Protein AF-A0A496V2R0-F1 (afdb_monomer)

Nearest PDB structures (foldseek):
  3hrg-assembly1_A  TM=4.652E-01  e=6.495E-01  Bacteroides thetaiotaomicron VPI-5482
  8bhy-assembly1_D  TM=4.838E-01  e=8.286E-01  Homo sapiens
  3iez-assembly1_A  TM=6.904E-01  e=4.557E+00  Homo sapiens
  3isu-assembly1_A  TM=4.517E-01  e=1.943E+00  Homo sapiens
  9c5c-assembly1_M  TM=3.962E-01  e=4.557E+00  Homo sapiens

Mean predicted aligned error: 12.24 Å

Sequence (86 aa):
MLNKFSVGIAETDVLLVLRRNGKPQIVLNASHMTVKALAIQLNEIIKEFEQQTNSTILTFDKIRQSIGKTDDSYRLPTCQLTCLRF

pLDDT: mean 77.95, std 20.32, range [34.44, 96.94]

Secondary structure (DSSP, 8-state):
---EEEEEE-SSEEEEEEEETTEEEEEEEEEHHHHHHHHHHHHHHHHHHHHHHT-----HHHHHHHHTTS-SS-------------

Foldseek 3Di:
DDWDWDWDDDPFWIWIFTDDPNHTDDIDIGGPVVVVVVVVVVVVVQVVVCVVVVHDDDDPVNVVVVVVVPDPPDPDPPPDDDDDDD

Solvent-accessible surface area (backbone atoms only — not comparable to full-atom values): 5408 Å² total; per-residue (Å²): 118,63,71,45,74,49,78,47,80,57,99,73,35,31,40,39,37,38,23,54,61,76,38,82,76,46,76,46,79,38,42,58,67,56,51,51,54,52,54,52,53,53,51,51,54,51,52,51,51,27,64,77,64,76,43,84,84,78,51,73,68,56,50,53,55,53,54,73,72,67,66,96,83,67,86,71,81,76,79,70,88,72,88,72,91,129

Structure (mmCIF, N/CA/C/O backbone):
data_AF-A0A496V2R0-F1
#
_entry.id   AF-A0A496V2R0-F1
#
loop_
_atom_site.group_PDB
_atom_site.id
_atom_site.type_symbol
_atom_site.label_atom_id
_atom_site.label_alt_id
_atom_site.label_comp_id
_atom_site.label_asym_id
_atom_site.label_entity_id
_atom_site.label_seq_id
_atom_site.pdbx_PDB_ins_code
_atom_site.Cartn_x
_atom_site.Cartn_y
_atom_site.Cartn_z
_atom_site.occupancy
_atom_site.B_iso_or_equiv
_atom_site.auth_seq_id
_atom_site.auth_comp_id
_atom_site.auth_asym_id
_atom_site.auth_atom_id
_atom_site.pdbx_PDB_model_num
ATOM 1 N N . MET A 1 1 ? 10.715 -12.089 11.981 1.00 59.97 1 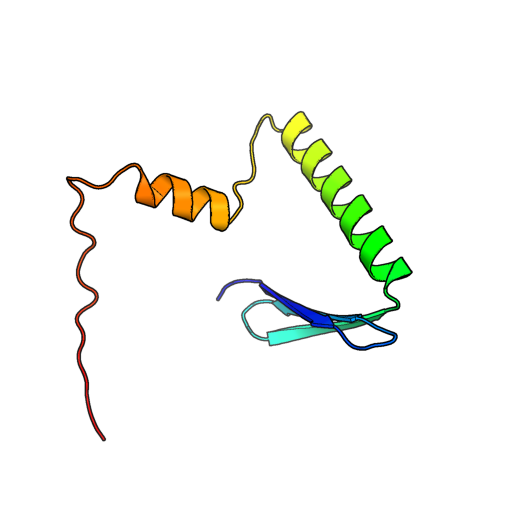MET A N 1
ATOM 2 C CA . MET A 1 1 ? 11.093 -11.225 10.835 1.00 59.97 1 MET A CA 1
ATOM 3 C C . MET A 1 1 ? 9.908 -10.332 10.503 1.00 59.97 1 MET A C 1
ATOM 5 O O . MET A 1 1 ? 8.791 -10.822 10.555 1.00 59.97 1 MET A O 1
ATOM 9 N N . LEU A 1 2 ? 10.128 -9.04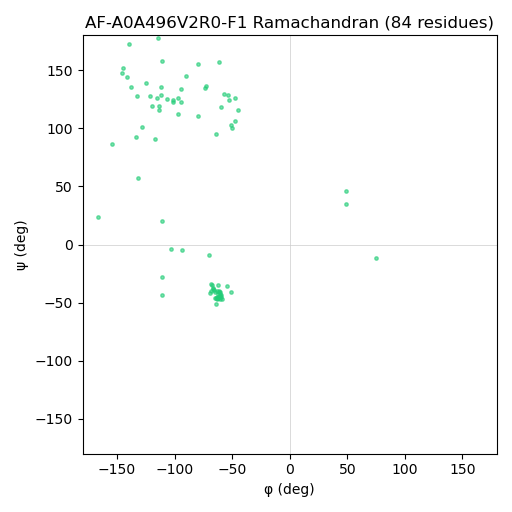6 10.223 1.00 74.44 2 LEU A N 1
ATOM 10 C CA . LEU A 1 2 ? 9.059 -8.065 9.980 1.00 74.44 2 LEU A CA 1
ATOM 11 C C . LEU A 1 2 ? 8.692 -8.005 8.489 1.00 74.44 2 LEU A C 1
ATOM 13 O O . LEU A 1 2 ? 9.567 -8.131 7.627 1.00 74.44 2 LEU A O 1
ATOM 17 N N . ASN A 1 3 ? 7.411 -7.786 8.187 1.00 84.31 3 ASN A N 1
ATOM 18 C CA . ASN A 1 3 ? 6.978 -7.392 6.847 1.00 84.31 3 ASN A CA 1
ATOM 19 C C . ASN A 1 3 ? 7.394 -5.939 6.606 1.00 84.31 3 ASN A C 1
ATOM 21 O O . ASN A 1 3 ? 7.266 -5.101 7.498 1.00 84.31 3 ASN A O 1
ATOM 25 N N . LYS A 1 4 ? 7.921 -5.643 5.419 1.00 85.62 4 LYS A N 1
ATOM 26 C CA . LYS A 1 4 ? 8.437 -4.311 5.090 1.00 85.62 4 LYS A CA 1
ATOM 27 C C . LYS A 1 4 ? 8.177 -3.990 3.628 1.00 85.62 4 LYS A C 1
ATOM 29 O O . LYS A 1 4 ? 8.245 -4.874 2.779 1.00 85.62 4 L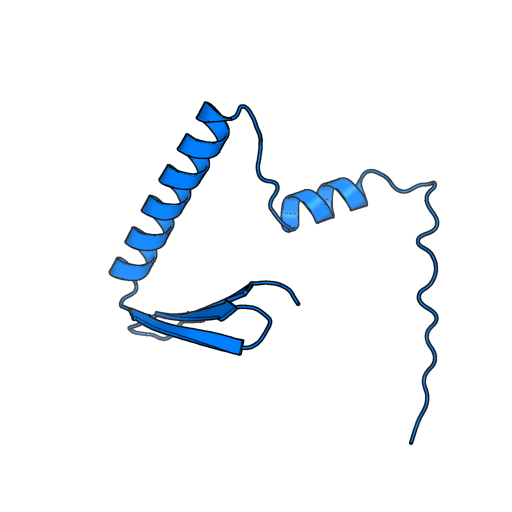YS A O 1
ATOM 34 N N . PHE A 1 5 ? 7.955 -2.717 3.337 1.00 88.75 5 PHE A N 1
ATOM 35 C CA . PHE A 1 5 ? 8.026 -2.190 1.983 1.00 88.75 5 PHE A CA 1
ATOM 36 C C . PHE A 1 5 ? 9.241 -1.266 1.829 1.00 88.75 5 PHE A C 1
ATOM 38 O O . PHE A 1 5 ? 9.817 -0.776 2.805 1.00 88.75 5 PHE A O 1
ATOM 45 N N . SER A 1 6 ? 9.703 -1.073 0.603 1.00 87.62 6 SER A N 1
ATOM 46 C CA . SER A 1 6 ? 10.772 -0.131 0.261 1.00 87.62 6 SER A CA 1
ATOM 47 C C . SER A 1 6 ? 10.426 0.536 -1.059 1.00 87.62 6 SER A C 1
ATOM 49 O O . SER A 1 6 ? 9.834 -0.108 -1.922 1.00 87.62 6 SER A O 1
ATOM 51 N N . VAL A 1 7 ? 10.765 1.814 -1.189 1.00 88.38 7 VAL A N 1
ATOM 52 C CA . VAL A 1 7 ? 10.445 2.634 -2.359 1.00 88.38 7 VAL A CA 1
ATOM 53 C C . VAL A 1 7 ? 11.752 3.148 -2.951 1.00 88.38 7 VAL A C 1
ATOM 55 O O . VAL A 1 7 ? 12.570 3.703 -2.219 1.00 88.38 7 VAL A O 1
ATOM 58 N N . GLY A 1 8 ? 11.951 2.945 -4.249 1.00 88.38 8 GLY A N 1
ATOM 59 C CA . GLY A 1 8 ? 12.963 3.620 -5.058 1.00 88.38 8 GLY A CA 1
ATOM 60 C C . GLY A 1 8 ? 12.268 4.548 -6.048 1.00 88.38 8 GLY A C 1
ATOM 61 O O . GLY A 1 8 ? 11.272 4.153 -6.641 1.00 88.38 8 GLY A O 1
ATOM 62 N N . ILE A 1 9 ? 12.757 5.774 -6.200 1.00 87.38 9 ILE A N 1
ATOM 63 C CA . ILE A 1 9 ? 12.185 6.776 -7.107 1.00 87.38 9 ILE A CA 1
ATOM 64 C C . ILE A 1 9 ? 13.193 6.997 -8.235 1.00 87.38 9 ILE A C 1
ATOM 66 O O . ILE A 1 9 ? 14.368 7.235 -7.953 1.00 87.38 9 ILE A O 1
ATOM 70 N N . ALA A 1 10 ? 12.740 6.909 -9.480 1.00 85.62 10 ALA A N 1
ATOM 71 C CA . ALA A 1 10 ? 13.491 7.299 -10.667 1.00 85.62 10 ALA A CA 1
ATOM 72 C C . ALA A 1 10 ? 12.803 8.497 -11.343 1.00 85.62 10 ALA A C 1
ATOM 74 O O . ALA A 1 10 ? 11.764 8.964 -10.888 1.00 85.62 10 ALA A O 1
ATOM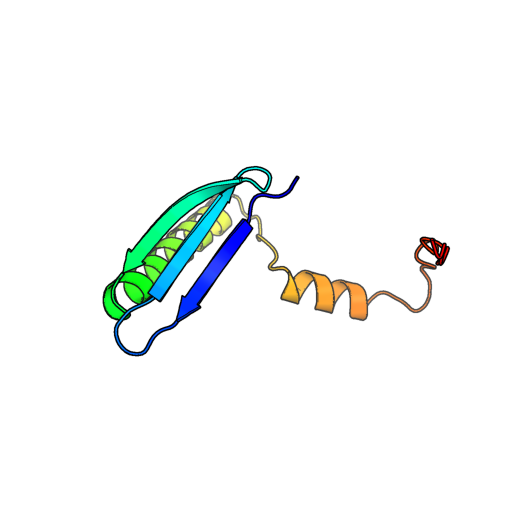 75 N N . GLU A 1 11 ? 13.378 9.027 -12.425 1.00 85.06 11 GLU A N 1
ATOM 76 C CA . GLU A 1 11 ? 12.836 10.222 -13.095 1.00 85.06 11 GLU A CA 1
ATOM 77 C C . GLU A 1 11 ? 11.425 10.015 -13.659 1.00 85.06 11 GLU A C 1
ATOM 79 O O . GLU A 1 11 ? 10.598 10.925 -13.642 1.00 85.06 11 GLU A O 1
ATOM 84 N N . THR A 1 12 ? 11.122 8.812 -14.142 1.00 82.50 12 THR A N 1
ATOM 85 C CA . THR A 1 12 ? 9.862 8.511 -14.835 1.00 82.50 12 THR A CA 1
ATOM 86 C C . THR A 1 12 ? 8.950 7.592 -14.032 1.00 82.50 12 THR A C 1
ATOM 88 O O . THR A 1 12 ? 7.721 7.683 -14.145 1.00 82.50 12 THR A O 1
ATOM 91 N N . ASP A 1 13 ? 9.524 6.754 -13.174 1.00 91.00 13 ASP A N 1
ATOM 92 C CA . ASP A 1 13 ? 8.820 5.697 -12.470 1.00 91.00 13 ASP A CA 1
ATOM 93 C C . ASP A 1 13 ? 9.257 5.542 -11.005 1.00 91.00 13 ASP A C 1
ATOM 95 O O . ASP A 1 13 ? 10.156 6.211 -10.493 1.00 91.00 13 ASP A O 1
ATOM 99 N N . VAL A 1 14 ? 8.522 4.695 -10.295 1.00 92.75 14 VAL A N 1
ATOM 100 C CA . VAL A 1 14 ? 8.730 4.384 -8.890 1.00 92.75 14 VAL A CA 1
ATOM 101 C C . VAL A 1 14 ? 8.691 2.872 -8.723 1.00 92.75 14 VAL A C 1
ATOM 103 O O . VAL A 1 14 ? 7.727 2.199 -9.096 1.00 92.75 14 VAL A O 1
ATOM 106 N N . LEU A 1 15 ? 9.734 2.349 -8.091 1.00 92.56 15 LEU A N 1
ATOM 107 C CA . LEU A 1 15 ? 9.889 0.946 -7.759 1.00 92.56 15 LEU A CA 1
ATOM 108 C C . LEU A 1 15 ? 9.452 0.692 -6.313 1.00 92.56 15 LEU A C 1
ATOM 110 O O . LEU A 1 15 ? 10.118 1.110 -5.365 1.00 92.56 15 LEU A O 1
ATOM 114 N N . LEU A 1 16 ? 8.361 -0.044 -6.127 1.00 90.94 16 LEU A N 1
ATOM 115 C CA . LEU A 1 16 ? 7.895 -0.513 -4.826 1.00 90.94 16 LEU A CA 1
ATOM 116 C C . LEU A 1 16 ? 8.281 -1.982 -4.634 1.00 90.94 16 LEU A C 1
ATOM 118 O O . LEU A 1 16 ? 7.907 -2.848 -5.422 1.00 90.94 16 LEU A O 1
ATOM 122 N N . VAL A 1 17 ? 8.991 -2.285 -3.550 1.00 91.25 17 VAL A N 1
ATOM 123 C CA . VAL A 1 17 ? 9.364 -3.655 -3.180 1.00 91.25 17 VAL A CA 1
ATOM 124 C C . VAL A 1 17 ? 8.654 -4.048 -1.895 1.00 91.25 17 VAL A C 1
ATOM 126 O O . VAL A 1 17 ? 8.900 -3.454 -0.847 1.00 91.25 17 VAL A O 1
ATOM 129 N N . LEU A 1 18 ? 7.825 -5.089 -1.956 1.00 90.88 18 LEU A N 1
ATOM 130 C CA . LEU A 1 18 ? 7.183 -5.702 -0.797 1.00 90.88 18 LEU A CA 1
ATOM 131 C C . LEU A 1 18 ? 7.984 -6.923 -0.351 1.00 90.88 18 LEU A C 1
ATOM 133 O O . LEU A 1 18 ? 8.248 -7.842 -1.132 1.00 90.88 18 LEU A O 1
ATOM 137 N N . ARG A 1 19 ? 8.360 -6.945 0.926 1.00 90.69 19 ARG A N 1
ATOM 1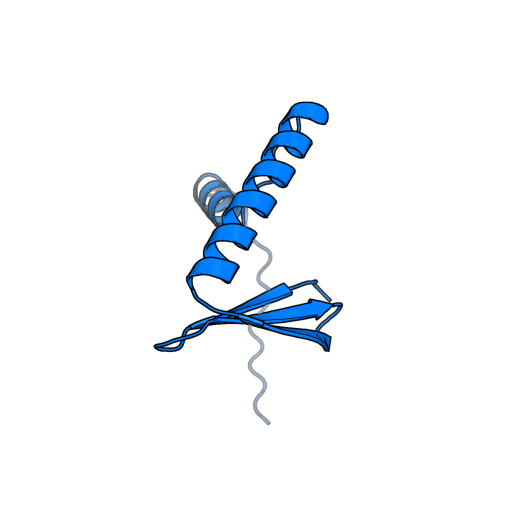38 C CA . ARG A 1 19 ? 9.061 -8.058 1.563 1.00 90.69 19 ARG A CA 1
ATOM 139 C C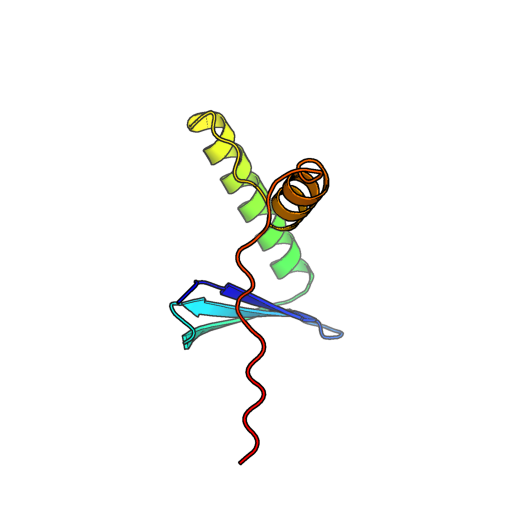 . ARG A 1 19 ? 8.186 -8.666 2.646 1.00 90.69 19 ARG A C 1
ATOM 141 O O . ARG A 1 19 ? 7.772 -7.976 3.579 1.00 90.69 19 ARG A O 1
ATOM 148 N N . ARG A 1 20 ? 7.978 -9.977 2.561 1.00 89.81 20 ARG A N 1
ATOM 149 C CA . ARG A 1 20 ? 7.335 -10.772 3.610 1.00 89.81 20 ARG A CA 1
ATOM 150 C C . ARG A 1 20 ? 8.405 -11.592 4.302 1.00 89.81 20 ARG A C 1
ATOM 152 O O . ARG A 1 20 ? 9.146 -12.312 3.637 1.00 89.81 20 ARG A O 1
ATOM 159 N N . ASN A 1 21 ? 8.508 -11.476 5.624 1.00 89.06 21 ASN A N 1
ATOM 160 C CA . ASN A 1 21 ? 9.528 -12.185 6.404 1.00 89.06 21 ASN A CA 1
ATOM 161 C C . ASN A 1 21 ? 10.948 -12.042 5.811 1.00 89.06 21 ASN A C 1
ATOM 163 O O . ASN A 1 21 ? 11.659 -13.024 5.626 1.00 89.06 21 ASN A O 1
ATOM 167 N N . GLY A 1 22 ? 11.339 -10.818 5.440 1.00 81.50 22 GLY A N 1
ATOM 168 C CA . GLY A 1 22 ? 12.666 -10.524 4.883 1.0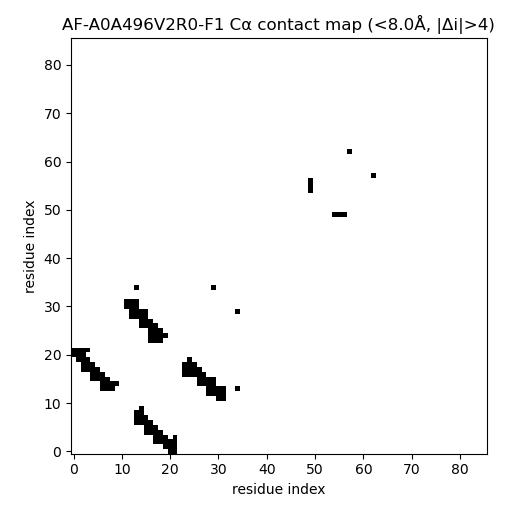0 81.50 22 GLY A CA 1
ATOM 169 C C . GLY A 1 22 ? 12.902 -10.951 3.428 1.00 81.50 22 GLY A C 1
ATOM 170 O O . GLY A 1 22 ? 13.874 -10.491 2.832 1.00 81.50 22 GLY A O 1
ATOM 171 N N . LYS A 1 23 ? 12.016 -11.750 2.821 1.00 84.50 23 LYS A N 1
ATOM 172 C CA . LYS A 1 23 ? 12.131 -12.180 1.421 1.00 84.50 23 LYS A CA 1
ATOM 173 C C . LYS A 1 23 ? 11.325 -11.259 0.498 1.00 84.50 23 LYS A C 1
ATOM 175 O O . LYS A 1 23 ? 10.175 -10.958 0.832 1.00 84.50 23 LYS A O 1
ATOM 180 N N . PRO A 1 24 ? 11.880 -10.808 -0.644 1.00 82.81 24 PRO A N 1
ATOM 181 C CA . PRO A 1 24 ? 11.100 -10.121 -1.668 1.00 82.81 24 PRO A CA 1
ATOM 182 C C . PRO A 1 24 ? 9.950 -11.017 -2.126 1.00 82.81 24 PRO A C 1
ATOM 184 O O . PRO A 1 24 ? 10.162 -12.187 -2.433 1.00 82.81 24 PRO A O 1
ATOM 187 N N . GLN A 1 25 ? 8.739 -10.475 -2.138 1.00 88.62 25 GLN A N 1
ATOM 188 C CA . GLN A 1 25 ? 7.567 -11.159 -2.680 1.00 88.62 25 GLN A CA 1
ATOM 189 C C . GLN A 1 25 ? 7.081 -10.502 -3.958 1.00 88.62 25 GLN A C 1
ATOM 191 O O . GLN A 1 25 ? 6.745 -11.204 -4.903 1.00 88.62 25 GLN A O 1
ATOM 196 N N . ILE A 1 26 ? 7.031 -9.171 -3.979 1.00 89.62 26 ILE A N 1
ATOM 197 C CA . ILE A 1 26 ? 6.506 -8.415 -5.111 1.00 89.62 26 ILE A CA 1
ATOM 198 C C . ILE A 1 26 ? 7.420 -7.224 -5.358 1.00 89.62 26 ILE A C 1
ATOM 200 O O . ILE A 1 26 ? 7.830 -6.535 -4.419 1.00 89.62 26 ILE A O 1
ATOM 204 N N . VAL A 1 27 ? 7.718 -6.999 -6.632 1.00 88.19 27 VAL A N 1
ATOM 205 C CA . VAL A 1 27 ? 8.361 -5.793 -7.139 1.00 88.19 27 VAL A CA 1
ATOM 206 C C . VAL A 1 27 ? 7.391 -5.172 -8.134 1.00 88.19 27 VAL A C 1
ATOM 208 O O . VAL A 1 27 ? 7.015 -5.815 -9.110 1.00 88.19 27 VAL A O 1
ATOM 211 N N . LEU A 1 28 ? 6.956 -3.950 -7.856 1.00 89.38 28 LEU A N 1
ATOM 212 C CA . LEU A 1 28 ? 6.062 -3.181 -8.707 1.00 89.38 28 LEU A CA 1
ATOM 213 C C . LEU A 1 28 ? 6.839 -1.985 -9.242 1.00 89.38 28 LEU A C 1
ATOM 215 O O . LEU A 1 28 ? 7.242 -1.129 -8.460 1.00 89.38 28 LEU A O 1
ATOM 219 N N . ASN A 1 29 ? 7.031 -1.930 -10.557 1.00 90.81 29 ASN A N 1
ATOM 220 C CA . ASN A 1 29 ? 7.434 -0.704 -11.228 1.00 90.81 29 ASN A CA 1
ATOM 221 C C . ASN A 1 29 ? 6.172 0.003 -11.736 1.00 90.81 29 ASN A C 1
ATOM 223 O O . ASN A 1 29 ? 5.375 -0.604 -12.453 1.00 90.81 29 ASN A O 1
ATOM 227 N N . ALA A 1 30 ? 5.958 1.248 -11.327 1.00 91.00 30 ALA A N 1
ATOM 228 C CA . ALA A 1 30 ? 4.767 2.002 -11.674 1.00 91.00 30 ALA A CA 1
ATOM 229 C C . ALA A 1 30 ? 5.082 3.486 -11.868 1.00 91.00 30 ALA A C 1
ATOM 231 O O . ALA A 1 30 ? 5.983 4.036 -11.242 1.00 91.00 30 ALA A O 1
ATOM 232 N N . SER A 1 31 ? 4.294 4.159 -12.708 1.00 94.62 31 SER A N 1
ATOM 233 C CA . SER A 1 31 ? 4.431 5.605 -12.894 1.00 94.62 31 SER A CA 1
ATOM 234 C C . SER A 1 31 ? 4.177 6.370 -11.589 1.00 94.62 31 SER A C 1
ATOM 236 O O . SER A 1 31 ? 3.430 5.917 -10.714 1.00 94.62 31 SER A O 1
ATOM 238 N N . HIS A 1 32 ? 4.706 7.590 -11.502 1.00 91.94 32 HIS A N 1
ATOM 239 C CA . HIS A 1 32 ? 4.430 8.515 -10.400 1.00 91.94 32 HIS A CA 1
ATOM 240 C C . HIS A 1 32 ? 2.930 8.707 -10.130 1.00 91.94 32 HIS A C 1
ATOM 242 O O . HIS A 1 32 ? 2.501 8.727 -8.975 1.00 91.94 32 HIS A O 1
ATOM 248 N N . MET A 1 33 ? 2.117 8.814 -11.188 1.00 94.31 33 MET A N 1
ATOM 249 C CA . MET A 1 33 ? 0.665 8.963 -11.056 1.00 94.31 33 MET A CA 1
ATOM 250 C C . MET A 1 33 ? 0.034 7.724 -10.423 1.00 94.31 33 MET A C 1
ATOM 252 O O . MET A 1 33 ? -0.771 7.840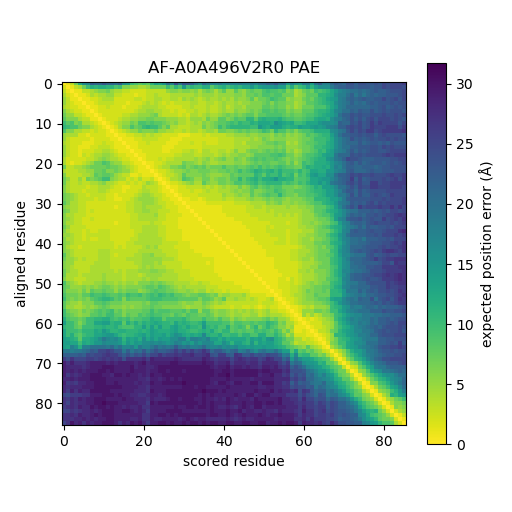 -9.501 1.00 94.31 33 MET A O 1
ATOM 256 N N . THR A 1 34 ? 0.431 6.540 -10.890 1.00 93.56 34 THR A N 1
ATOM 257 C CA . THR A 1 34 ? -0.078 5.262 -10.390 1.00 93.56 34 THR A CA 1
ATOM 258 C C . THR A 1 34 ? 0.282 5.063 -8.919 1.00 93.56 34 THR A C 1
ATOM 260 O O . THR A 1 34 ? -0.584 4.706 -8.124 1.00 93.56 34 THR A O 1
ATOM 263 N N . VAL A 1 35 ? 1.528 5.349 -8.525 1.00 93.38 35 VAL A N 1
ATOM 264 C CA . VAL A 1 35 ? 1.949 5.234 -7.119 1.00 93.38 35 VAL A CA 1
ATOM 265 C C . VAL A 1 35 ? 1.239 6.251 -6.230 1.00 93.38 35 VAL A C 1
ATOM 267 O O . VAL A 1 35 ? 0.827 5.905 -5.123 1.00 93.38 35 VAL A O 1
ATOM 270 N N . LYS A 1 36 ? 1.026 7.483 -6.709 1.00 93.12 36 LYS A N 1
ATOM 271 C CA . LYS A 1 36 ? 0.254 8.487 -5.965 1.00 93.12 36 LYS A CA 1
ATOM 272 C C . LYS A 1 36 ? -1.192 8.038 -5.746 1.00 93.12 36 LYS A C 1
ATOM 274 O O . LYS A 1 36 ? -1.685 8.139 -4.626 1.00 93.12 36 LYS A O 1
ATOM 279 N N . ALA A 1 37 ? -1.851 7.521 -6.783 1.00 95.56 37 ALA A N 1
ATOM 280 C CA . ALA A 1 37 ? -3.211 7.000 -6.672 1.00 95.56 37 ALA A CA 1
ATOM 281 C C . ALA A 1 37 ? -3.288 5.832 -5.673 1.00 95.56 37 ALA A C 1
ATOM 283 O O . ALA A 1 37 ? -4.153 5.831 -4.799 1.00 95.56 37 ALA A O 1
ATOM 284 N N . LEU A 1 38 ? -2.334 4.897 -5.740 1.00 93.00 38 LEU A N 1
ATOM 285 C CA . LEU A 1 38 ? -2.228 3.784 -4.794 1.00 93.00 38 LEU A CA 1
ATOM 286 C C . LEU A 1 38 ? -2.073 4.273 -3.346 1.00 93.00 38 LEU A C 1
ATOM 288 O O . LEU A 1 38 ? -2.762 3.785 -2.453 1.00 93.00 38 LEU A O 1
ATOM 292 N N . ALA A 1 39 ? -1.190 5.244 -3.103 1.00 92.50 39 ALA A N 1
ATOM 293 C CA . ALA A 1 39 ? -0.951 5.779 -1.765 1.00 92.50 39 ALA A CA 1
ATOM 294 C C . ALA A 1 39 ? -2.197 6.457 -1.171 1.00 92.50 39 ALA A C 1
ATOM 296 O O . ALA A 1 39 ? -2.477 6.289 0.016 1.00 92.50 39 ALA A O 1
ATOM 297 N N . ILE A 1 40 ? -2.954 7.195 -1.991 1.00 96.94 40 ILE A N 1
ATOM 298 C CA . ILE A 1 40 ? -4.201 7.846 -1.569 1.00 96.94 40 ILE A CA 1
ATOM 299 C C . ILE A 1 40 ? -5.240 6.795 -1.166 1.00 96.94 40 ILE A C 1
ATOM 301 O O . ILE A 1 40 ? -5.742 6.856 -0.045 1.00 96.94 40 ILE A O 1
ATOM 305 N N . GLN A 1 41 ? -5.489 5.798 -2.019 1.00 96.75 41 GLN A N 1
ATOM 306 C CA . GLN A 1 41 ? -6.483 4.754 -1.744 1.00 96.75 41 GLN A CA 1
ATOM 307 C C . GLN A 1 41 ? -6.132 3.931 -0.500 1.00 96.75 41 GLN A C 1
ATOM 309 O O . GLN A 1 41 ? -6.990 3.672 0.339 1.00 96.75 41 GLN A O 1
ATOM 314 N N . LEU A 1 42 ? -4.859 3.557 -0.327 1.00 94.44 42 LEU A N 1
ATOM 315 C CA . LEU A 1 42 ? -4.424 2.834 0.872 1.00 94.44 42 LEU A CA 1
ATOM 316 C C . LEU A 1 42 ? -4.644 3.654 2.147 1.00 94.44 42 LEU A C 1
ATOM 318 O O . LEU A 1 42 ? -5.064 3.110 3.165 1.00 94.44 42 LEU A O 1
ATOM 322 N N . ASN A 1 43 ? -4.377 4.958 2.100 1.00 94.62 43 ASN A N 1
ATOM 323 C CA . ASN A 1 43 ? -4.596 5.845 3.237 1.00 94.62 43 ASN A CA 1
ATOM 324 C C . ASN A 1 43 ? -6.087 5.997 3.576 1.00 94.62 43 ASN A C 1
ATOM 326 O O . ASN A 1 43 ? -6.438 6.060 4.750 1.00 94.62 43 ASN A O 1
ATOM 330 N N . GLU A 1 44 ? -6.962 6.047 2.572 1.00 96.81 44 GLU A N 1
ATOM 331 C CA . GLU A 1 44 ? -8.416 6.068 2.773 1.00 96.81 44 GLU A CA 1
ATOM 332 C C . GLU A 1 44 ? -8.908 4.780 3.442 1.00 96.81 44 GLU A C 1
ATOM 334 O O . GLU A 1 44 ? -9.596 4.858 4.457 1.00 96.81 44 GLU A O 1
ATOM 339 N N . ILE A 1 45 ? -8.462 3.615 2.961 1.00 96.31 45 ILE A N 1
ATOM 340 C CA . ILE A 1 45 ? -8.805 2.308 3.546 1.00 96.31 45 ILE A CA 1
ATOM 341 C C . ILE A 1 45 ? -8.339 2.212 5.005 1.00 96.31 45 ILE A C 1
ATOM 343 O O . ILE A 1 45 ? -9.073 1.730 5.866 1.00 96.31 45 ILE A O 1
ATOM 347 N N . ILE A 1 46 ? -7.122 2.677 5.306 1.00 95.19 46 ILE A N 1
ATOM 348 C CA . ILE A 1 46 ? -6.605 2.682 6.681 1.00 95.19 46 ILE A CA 1
ATOM 349 C C . ILE A 1 46 ? -7.475 3.568 7.576 1.00 95.19 46 ILE A C 1
ATOM 351 O O . ILE A 1 46 ? -7.860 3.136 8.658 1.00 95.19 46 ILE A O 1
ATOM 355 N N . LYS A 1 47 ? -7.825 4.776 7.123 1.00 94.94 47 LYS A N 1
ATOM 356 C CA . LYS A 1 47 ? -8.688 5.685 7.891 1.00 94.94 47 LYS A CA 1
ATOM 357 C C . LYS A 1 47 ? -10.063 5.084 8.156 1.00 94.94 47 LYS A C 1
ATOM 359 O O . LYS A 1 47 ? -10.571 5.211 9.265 1.00 94.94 47 LYS A O 1
ATOM 364 N N . GLU A 1 48 ? -10.656 4.437 7.159 1.00 96.31 48 GLU A N 1
ATOM 365 C CA . GLU A 1 48 ? -11.938 3.754 7.317 1.00 96.31 48 GLU A CA 1
ATOM 366 C C . GLU A 1 48 ? -11.842 2.638 8.368 1.00 96.31 48 GLU A C 1
ATOM 368 O O . GLU A 1 48 ? -12.669 2.565 9.276 1.00 96.31 48 GLU A O 1
ATOM 373 N N . PHE A 1 49 ? -10.787 1.822 8.313 1.00 95.56 49 PHE A N 1
ATOM 374 C CA . PHE A 1 49 ? -10.536 0.785 9.312 1.00 95.56 49 PHE A CA 1
ATOM 375 C C . PHE A 1 49 ? -10.383 1.358 10.732 1.00 95.56 49 PHE A C 1
ATOM 377 O O . PHE A 1 49 ? -10.970 0.837 11.683 1.00 95.56 49 PHE A O 1
ATOM 384 N N . GLU A 1 50 ? -9.618 2.438 10.896 1.00 95.81 50 GLU A N 1
ATOM 385 C CA . GLU A 1 50 ? -9.425 3.101 12.192 1.00 95.81 50 GLU A CA 1
ATOM 386 C C . GLU A 1 50 ? -10.746 3.644 12.756 1.00 95.81 50 GLU A C 1
ATOM 388 O O . GLU A 1 50 ? -11.030 3.485 13.945 1.00 95.81 50 GLU A O 1
ATOM 393 N N . GLN A 1 51 ? -11.587 4.229 11.896 1.00 95.88 51 GLN A N 1
ATOM 394 C CA . GLN A 1 51 ? -12.917 4.717 12.268 1.00 95.88 51 GLN A CA 1
ATOM 395 C C . GLN A 1 51 ? -13.842 3.577 12.710 1.00 95.88 51 GLN A C 1
ATOM 397 O O . GLN A 1 51 ? -14.501 3.691 13.741 1.00 95.88 51 GLN A O 1
ATOM 402 N N . GLN A 1 52 ? -13.872 2.469 11.964 1.00 95.81 52 GLN A N 1
ATOM 403 C CA . GLN A 1 52 ? -14.724 1.314 12.270 1.00 95.81 52 GLN A CA 1
ATOM 404 C C . GLN A 1 52 ? -14.302 0.589 13.554 1.00 95.81 52 GLN A C 1
ATOM 406 O O . GLN A 1 52 ? -15.147 0.083 14.289 1.00 95.81 52 GLN A O 1
ATOM 411 N N . THR A 1 53 ? -13.000 0.532 13.835 1.00 95.25 53 THR A N 1
ATOM 412 C CA . THR A 1 53 ? -12.454 -0.184 15.001 1.00 95.25 53 THR A CA 1
ATOM 413 C C . THR A 1 53 ? -12.249 0.700 16.227 1.00 95.25 53 THR A C 1
ATOM 415 O O . THR A 1 53 ? -11.881 0.192 17.287 1.00 95.25 53 THR A O 1
ATOM 418 N N . ASN A 1 54 ? -12.476 2.012 16.096 1.00 93.00 54 ASN A N 1
ATOM 419 C CA . ASN A 1 54 ? -12.157 3.024 17.104 1.00 93.00 54 ASN A CA 1
ATOM 420 C C . ASN A 1 54 ? -10.717 2.888 17.641 1.00 93.00 54 ASN A C 1
ATOM 422 O O . ASN A 1 54 ? -10.441 3.085 18.826 1.00 93.00 54 ASN A O 1
ATOM 426 N N . SER A 1 55 ? -9.796 2.490 16.762 1.00 90.44 55 SER A N 1
ATOM 427 C CA . SER A 1 55 ? -8.395 2.232 17.074 1.00 90.44 55 SER A CA 1
ATOM 428 C C . SER A 1 55 ? -7.517 3.074 16.164 1.00 90.44 55 SER A C 1
ATOM 430 O O . SER A 1 55 ? -7.800 3.210 14.981 1.00 90.44 55 SER A O 1
ATOM 432 N N . THR A 1 56 ? -6.445 3.648 16.708 1.00 90.00 56 THR A N 1
ATOM 433 C CA . THR A 1 56 ? -5.465 4.407 15.920 1.00 90.00 56 THR A CA 1
ATOM 434 C C . THR A 1 56 ? -4.232 3.553 15.662 1.00 90.00 56 THR A C 1
ATOM 436 O O . THR A 1 56 ? -3.554 3.124 16.599 1.00 90.00 56 THR A O 1
ATOM 439 N N . ILE A 1 57 ? -3.888 3.361 14.394 1.00 88.75 57 ILE A N 1
ATOM 440 C CA . ILE A 1 57 ? -2.643 2.738 13.968 1.00 88.75 57 ILE A CA 1
ATOM 441 C C . ILE A 1 57 ? -1.537 3.795 14.047 1.00 88.75 57 ILE A C 1
ATOM 443 O O . ILE A 1 57 ? -1.471 4.762 13.286 1.00 88.75 57 ILE A O 1
ATOM 447 N N . LEU A 1 58 ? -0.628 3.620 15.004 1.00 84.19 58 LEU A N 1
ATOM 448 C CA . LEU A 1 58 ? 0.505 4.524 15.171 1.00 84.19 58 LEU A CA 1
ATOM 449 C C . LEU A 1 58 ? 1.553 4.301 14.077 1.00 84.19 58 LEU A C 1
ATOM 451 O O . LEU A 1 58 ? 1.961 3.177 13.788 1.00 84.19 58 LEU A O 1
ATOM 455 N N . THR A 1 59 ? 2.049 5.398 13.508 1.00 84.06 59 THR A N 1
ATOM 456 C CA . THR A 1 59 ? 3.206 5.364 12.611 1.00 84.06 59 THR A CA 1
ATOM 457 C C . THR A 1 59 ? 4.505 5.287 13.418 1.00 84.06 59 THR A C 1
ATOM 459 O O . THR A 1 59 ? 4.570 5.747 14.560 1.00 84.06 59 THR A O 1
ATOM 462 N N . PHE A 1 60 ? 5.574 4.749 12.819 1.00 77.75 60 PHE A N 1
ATOM 463 C CA . PHE A 1 60 ? 6.892 4.674 13.467 1.00 77.75 60 PHE A CA 1
ATOM 464 C C . PHE A 1 60 ? 7.395 6.037 13.966 1.00 77.75 60 PHE A C 1
ATOM 466 O O . PHE A 1 60 ? 8.003 6.107 15.033 1.00 77.75 60 PHE A O 1
ATOM 473 N N . ASP A 1 61 ? 7.109 7.118 13.239 1.00 72.88 61 ASP A N 1
ATOM 474 C CA . ASP A 1 61 ? 7.498 8.471 13.646 1.00 72.88 61 ASP A CA 1
ATOM 475 C C . ASP A 1 61 ? 6.738 8.938 14.889 1.00 72.88 61 ASP A C 1
ATOM 477 O O . ASP A 1 61 ? 7.341 9.511 15.797 1.00 72.88 61 ASP A O 1
ATOM 481 N N . LYS A 1 62 ? 5.438 8.625 14.988 1.00 72.56 62 LYS A N 1
ATOM 482 C CA . LYS A 1 62 ? 4.644 8.910 16.192 1.00 72.56 62 LYS A CA 1
ATOM 483 C C . LYS A 1 62 ? 5.140 8.101 17.389 1.00 72.56 62 LYS A C 1
ATOM 485 O O . LYS A 1 62 ? 5.276 8.660 18.469 1.00 72.56 62 LYS A O 1
ATOM 490 N N . ILE A 1 63 ? 5.496 6.830 17.189 1.00 73.50 63 ILE A N 1
ATOM 491 C CA . ILE A 1 63 ? 6.084 5.984 18.241 1.00 73.50 63 ILE A CA 1
ATOM 492 C C . ILE A 1 63 ? 7.403 6.586 18.745 1.00 73.50 63 ILE A C 1
ATOM 494 O O . ILE A 1 63 ? 7.590 6.729 19.950 1.00 73.50 63 ILE A O 1
ATOM 498 N N . ARG A 1 64 ? 8.301 7.002 17.843 1.00 70.88 64 ARG A N 1
ATOM 499 C CA . ARG A 1 64 ? 9.570 7.651 18.221 1.00 70.88 64 ARG A CA 1
ATOM 500 C C . ARG A 1 64 ? 9.355 8.949 19.001 1.00 70.88 64 ARG A C 1
ATOM 502 O O . ARG A 1 64 ? 10.059 9.189 19.976 1.00 70.88 64 ARG A O 1
ATOM 509 N N . GLN A 1 65 ? 8.375 9.759 18.605 1.00 70.44 65 GLN A N 1
ATOM 510 C CA . GLN A 1 65 ? 8.027 10.992 19.316 1.00 70.44 65 GLN A CA 1
ATOM 511 C C . GLN A 1 65 ? 7.399 10.731 20.691 1.00 70.44 65 GLN A C 1
ATOM 513 O O . GLN A 1 65 ? 7.634 11.506 21.614 1.00 70.44 65 GLN A O 1
ATOM 518 N N . SER A 1 66 ? 6.623 9.656 20.845 1.00 67.56 66 SER A N 1
ATOM 519 C CA . SER A 1 66 ? 6.069 9.244 22.139 1.00 67.56 66 SER A CA 1
ATOM 520 C C . SER A 1 66 ? 7.154 8.729 23.083 1.00 67.56 66 SER A C 1
ATOM 522 O O . SER A 1 66 ? 7.170 9.119 24.243 1.00 67.56 66 SER A O 1
ATOM 524 N N . ILE A 1 67 ? 8.106 7.936 22.583 1.00 71.19 67 ILE A N 1
ATOM 525 C CA . ILE A 1 67 ? 9.236 7.436 23.383 1.00 71.19 67 ILE A CA 1
ATOM 526 C C . ILE A 1 67 ? 10.149 8.596 23.817 1.00 71.19 67 ILE A C 1
ATOM 528 O O . ILE A 1 67 ? 10.568 8.649 24.965 1.00 71.19 67 ILE A O 1
ATOM 532 N N . GLY A 1 68 ? 10.386 9.586 22.949 1.00 55.94 68 GLY A N 1
ATOM 533 C CA . GLY A 1 68 ? 11.184 10.775 23.287 1.00 55.94 68 GLY A CA 1
ATOM 534 C C . GLY A 1 68 ? 10.528 11.755 24.272 1.00 55.94 68 GLY A C 1
ATOM 535 O O . GLY A 1 68 ? 11.188 12.688 24.715 1.00 55.94 68 GLY A O 1
ATOM 536 N N . LYS A 1 69 ? 9.242 11.576 24.609 1.00 53.06 69 LYS A N 1
ATOM 537 C CA . LYS A 1 69 ? 8.513 12.395 25.597 1.00 53.06 69 LYS A CA 1
ATOM 538 C C . LYS A 1 69 ? 8.325 11.694 26.939 1.00 53.06 69 LYS A C 1
ATOM 540 O O . LYS A 1 69 ? 7.767 12.285 27.859 1.00 53.06 69 LYS A O 1
ATOM 545 N N . THR A 1 70 ? 8.751 10.443 27.056 1.00 49.22 70 THR A N 1
ATOM 546 C CA . THR A 1 70 ? 8.576 9.646 28.268 1.00 49.22 70 THR A CA 1
ATOM 547 C C . THR A 1 70 ? 9.892 8.985 28.623 1.00 49.22 70 THR A C 1
ATOM 549 O O . THR A 1 70 ? 9.962 7.766 28.706 1.00 49.22 70 THR A O 1
ATOM 552 N N . ASP A 1 71 ? 10.947 9.783 28.813 1.00 45.12 71 ASP A N 1
ATOM 553 C CA . ASP A 1 71 ? 12.131 9.247 29.468 1.00 45.12 71 ASP A CA 1
ATOM 554 C C . ASP A 1 71 ? 13.011 10.283 30.182 1.00 45.12 71 ASP A C 1
ATOM 556 O O . ASP A 1 71 ? 13.990 10.793 29.644 1.00 45.12 71 ASP A O 1
ATOM 560 N N . ASP A 1 72 ? 12.633 10.549 31.432 1.00 48.16 72 ASP A N 1
ATOM 561 C CA . ASP A 1 72 ? 13.549 10.903 32.522 1.00 48.16 72 ASP A CA 1
ATOM 562 C C . ASP A 1 72 ? 13.590 9.748 33.565 1.00 48.16 72 ASP A C 1
ATOM 564 O O . ASP A 1 72 ? 13.920 9.968 34.730 1.00 48.16 72 ASP A O 1
ATOM 568 N N . SER A 1 73 ? 13.195 8.497 33.225 1.00 45.50 73 SER A N 1
ATOM 569 C CA . SER A 1 73 ? 13.140 7.416 34.243 1.00 45.50 73 SER A CA 1
ATOM 570 C C . SER A 1 73 ? 12.996 5.946 33.792 1.00 45.50 73 SER A C 1
ATOM 572 O O . SER A 1 73 ? 12.582 5.092 34.573 1.00 45.50 73 SER A O 1
ATOM 574 N N . TYR A 1 74 ? 13.376 5.574 32.582 1.00 40.81 74 TYR A N 1
ATOM 575 C CA . TYR A 1 74 ? 13.389 4.197 32.103 1.00 40.81 74 TYR A CA 1
ATOM 576 C C . TYR A 1 74 ? 14.710 3.907 31.397 1.00 40.81 74 TYR A C 1
ATOM 578 O O . TYR A 1 74 ? 14.904 4.052 30.198 1.00 40.81 74 TYR A O 1
ATOM 586 N N . ARG A 1 75 ? 15.656 3.396 32.191 1.00 40.00 75 ARG A N 1
ATOM 587 C CA . ARG A 1 75 ? 16.826 2.679 31.680 1.00 40.00 75 ARG A CA 1
ATOM 588 C C . ARG A 1 75 ? 16.364 1.595 30.700 1.00 40.00 75 ARG A C 1
ATOM 590 O O . ARG A 1 75 ? 15.932 0.522 31.119 1.00 40.00 75 ARG A O 1
ATOM 597 N N . LEU A 1 76 ? 16.508 1.853 29.403 1.00 44.78 76 LEU A N 1
ATOM 598 C CA . LEU A 1 76 ? 16.558 0.803 28.392 1.00 44.78 76 LEU A CA 1
ATOM 599 C C . LEU A 1 76 ? 17.663 -0.182 28.812 1.00 44.78 76 LEU A C 1
ATOM 601 O O . LEU A 1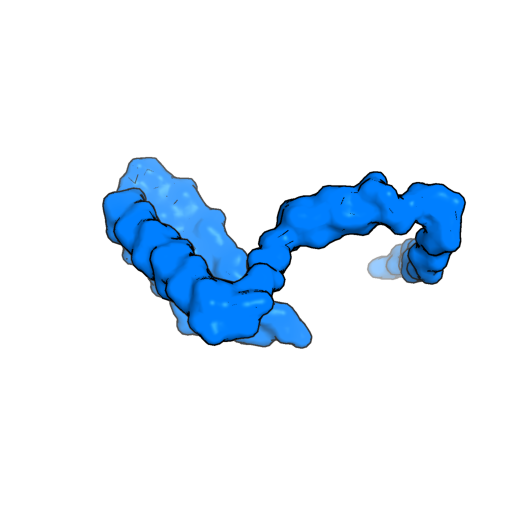 76 ? 18.777 0.269 29.102 1.00 44.78 76 LEU A O 1
ATOM 605 N N . PRO A 1 77 ? 17.406 -1.502 28.875 1.00 36.38 77 PRO A N 1
ATOM 606 C CA . PRO A 1 77 ? 18.479 -2.453 29.086 1.00 36.38 77 PRO A CA 1
ATOM 607 C C . PRO A 1 77 ? 19.462 -2.288 27.930 1.00 36.38 77 PRO A C 1
ATOM 609 O O . PRO A 1 77 ? 19.120 -2.446 26.757 1.00 36.38 77 PRO A O 1
ATOM 612 N N . THR A 1 78 ? 20.682 -1.911 28.292 1.00 37.50 78 THR A N 1
ATOM 613 C CA . THR A 1 78 ? 21.860 -1.889 27.442 1.00 37.50 78 THR A CA 1
ATOM 614 C C . THR A 1 78 ? 21.961 -3.244 26.757 1.00 37.50 78 THR A C 1
ATOM 616 O O . THR A 1 78 ? 22.426 -4.219 27.345 1.00 37.50 78 THR A O 1
ATOM 619 N N . CYS A 1 79 ? 21.534 -3.317 25.495 1.00 38.94 79 CYS A N 1
ATOM 620 C CA . CYS A 1 79 ? 22.029 -4.346 24.600 1.00 38.94 79 CYS A CA 1
ATOM 621 C C . CYS A 1 79 ? 23.517 -4.031 24.457 1.00 38.94 79 CYS A C 1
ATOM 623 O O . CYS A 1 79 ? 23.903 -3.098 23.751 1.00 38.94 79 CYS A O 1
ATOM 625 N N . GLN A 1 80 ? 24.317 -4.703 25.285 1.00 39.03 80 GLN A N 1
ATOM 626 C CA . GLN A 1 80 ? 25.736 -4.457 25.410 1.00 39.03 80 GLN A CA 1
ATOM 627 C C . GLN A 1 80 ? 26.378 -4.524 24.030 1.00 39.03 80 GLN A C 1
ATOM 629 O O . GLN A 1 80 ? 26.282 -5.521 23.316 1.00 39.03 80 GLN A O 1
ATOM 634 N N . LEU A 1 81 ? 27.058 -3.433 23.692 1.00 46.03 81 LEU A N 1
ATOM 635 C CA . LEU A 1 81 ? 28.196 -3.452 22.800 1.00 46.03 81 LEU A CA 1
ATOM 636 C C . LEU A 1 81 ? 29.125 -4.585 23.240 1.00 46.03 81 LEU A C 1
ATOM 638 O O . LEU A 1 81 ? 29.843 -4.464 24.228 1.00 46.03 81 LEU A O 1
ATOM 642 N N . THR A 1 82 ? 29.145 -5.670 22.481 1.00 39.28 82 THR A N 1
ATOM 643 C CA . THR A 1 82 ? 30.345 -6.489 22.379 1.00 39.28 82 THR A CA 1
ATOM 644 C C . THR A 1 82 ? 30.782 -6.437 20.931 1.00 39.28 82 THR A C 1
ATOM 646 O O . THR A 1 82 ? 30.358 -7.213 20.080 1.00 39.28 82 THR A O 1
ATOM 649 N N . CYS A 1 83 ? 31.632 -5.448 20.659 1.00 38.94 83 CYS A N 1
ATOM 650 C CA . CYS A 1 83 ? 32.661 -5.572 19.648 1.00 38.94 83 CYS A CA 1
ATOM 651 C C . CYS A 1 83 ? 33.336 -6.937 19.814 1.00 38.94 83 CYS A C 1
ATOM 653 O O . CYS A 1 83 ? 33.996 -7.166 20.824 1.00 38.94 83 CYS A O 1
ATOM 655 N N . LEU A 1 84 ? 33.221 -7.811 18.822 1.00 35.56 84 LEU A N 1
ATOM 656 C CA . LEU A 1 84 ? 34.190 -8.875 18.611 1.00 35.56 84 LEU A CA 1
ATOM 657 C C . LEU A 1 84 ? 34.632 -8.794 17.156 1.00 35.56 84 LEU A C 1
ATOM 659 O O . LEU A 1 84 ? 33.921 -9.180 16.234 1.00 35.56 84 LEU A O 1
ATOM 663 N N . ARG A 1 85 ? 35.820 -8.201 16.998 1.00 34.44 85 ARG A N 1
ATOM 664 C CA . ARG A 1 85 ? 36.735 -8.479 15.896 1.00 34.44 85 ARG A CA 1
ATOM 665 C C . ARG A 1 85 ? 36.853 -9.995 15.749 1.00 34.44 85 ARG A C 1
ATOM 667 O O . ARG A 1 85 ? 37.223 -10.622 16.735 1.00 34.44 85 ARG A O 1
ATOM 674 N N . PHE A 1 86 ? 36.608 -10.511 14.552 1.00 41.91 86 PHE A N 1
ATOM 675 C CA . PHE A 1 86 ? 37.496 -11.419 13.824 1.00 41.91 86 PHE A CA 1
ATOM 676 C C . PHE A 1 86 ? 37.256 -11.203 12.331 1.00 41.91 86 PHE A C 1
ATOM 678 O O . PHE A 1 86 ? 36.070 -11.109 11.944 1.00 41.91 86 PHE A O 1
#

Radius of gyration: 18.7 Å; Cα contacts (8 Å, |Δi|>4): 68; chains: 1; bounding box: 52×25×49 Å